Protein AF-A0A2V8SAH9-F1 (afdb_monomer)

pLDDT: mean 76.93, std 16.82, range [50.0, 98.12]

Mean predicted aligned error: 18.31 Å

Radius of gyration: 37.23 Å; Cα contacts (8 Å, |Δi|>4): 59; chains: 1; bounding box: 70×55×104 Å

Solvent-accessible surface area (backbone atoms only — not comparable to full-atom values): 9671 Å² total; per-residue (Å²): 140,73,73,67,61,58,56,54,62,70,49,49,66,63,61,77,69,61,76,86,72,77,46,84,76,54,60,76,71,63,81,56,91,91,61,80,48,78,67,54,61,69,68,49,77,78,74,79,80,71,88,63,78,76,79,79,73,77,81,87,73,77,78,79,57,87,22,48,69,53,37,56,52,43,53,53,45,50,52,54,36,51,51,48,50,50,54,45,49,53,52,50,52,52,41,52,47,46,73,38,92,79,61,75,56,102,82,59,98,64,58,70,88,55,52,55,73,69,45,44,66,56,49,53,46,43,52,52,52,41,55,50,40,54,50,52,47,49,53,48,52,52,50,29,57,75,67,73,29,67,70,84,86,126

Nearest PDB structures (foldseek):
  4mh6-assembly1_A  TM=4.386E-01  e=5.472E+00  Vibrio parahaemolyticus RIMD 2210633
  4rqf-assembly1_A  TM=4.019E-01  e=7.838E+00  Homo sapiens

Sequence (154 aa):
MRRGLALLVCLAPTLAYGQQTYTNADLVNIQVPGAYTNDDLRSLTPLAVQRQPANTLPPYVPPPGPGDFYQGRYDGLRAARQALAAELQYENERVEFSESAFAGDTRSFEPRLGYRARVRPFMLELGRRIALLDLQMQDIADAARRAGAPLDVR

Structure (mmCIF, N/CA/C/O backbone):
data_AF-A0A2V8SAH9-F1
#
_entry.id   AF-A0A2V8SAH9-F1
#
loop_
_atom_site.group_PDB
_atom_site.id
_atom_site.type_symbol
_atom_site.label_atom_id
_atom_site.label_alt_id
_atom_site.label_comp_id
_atom_site.label_asym_id
_atom_site.label_entity_id
_atom_site.label_seq_id
_atom_site.pdbx_PDB_ins_code
_atom_site.Cartn_x
_atom_site.Cartn_y
_atom_site.Cartn_z
_atom_site.occupancy
_atom_site.B_iso_or_equiv
_atom_site.auth_seq_id
_atom_site.auth_comp_id
_atom_site.auth_asym_id
_atom_site.auth_atom_id
_atom_site.pdbx_PDB_model_num
ATOM 1 N N . MET A 1 1 ? 20.658 -29.718 -65.745 1.00 50.00 1 MET A N 1
ATOM 2 C CA . MET A 1 1 ? 21.918 -29.008 -65.414 1.00 50.00 1 MET A CA 1
ATOM 3 C C . MET A 1 1 ? 21.830 -27.469 -65.521 1.00 50.00 1 MET A C 1
ATOM 5 O O . MET A 1 1 ? 22.845 -26.832 -65.736 1.00 50.00 1 MET A O 1
ATOM 9 N N . ARG A 1 2 ? 20.657 -26.825 -65.351 1.00 53.62 2 ARG A N 1
ATOM 10 C CA . ARG A 1 2 ? 20.513 -25.354 -65.522 1.00 53.62 2 ARG A CA 1
ATOM 11 C C . ARG A 1 2 ? 20.168 -24.571 -64.243 1.00 53.62 2 ARG A C 1
ATOM 13 O O . ARG A 1 2 ? 20.158 -23.351 -64.275 1.00 53.62 2 ARG A O 1
ATOM 20 N N . ARG A 1 3 ? 19.909 -25.247 -63.114 1.00 54.16 3 ARG A N 1
ATOM 21 C CA . ARG A 1 3 ? 19.476 -24.598 -61.856 1.00 54.16 3 ARG A CA 1
ATOM 22 C C . ARG A 1 3 ? 20.626 -24.175 -60.926 1.00 54.16 3 ARG A C 1
ATOM 24 O O . ARG A 1 3 ? 20.445 -23.251 -60.150 1.00 54.16 3 ARG A O 1
ATOM 31 N N . GLY A 1 4 ? 21.809 -24.789 -61.038 1.00 56.38 4 GLY A N 1
ATOM 32 C CA . GLY A 1 4 ? 22.980 -24.418 -60.223 1.00 56.38 4 GLY A CA 1
ATOM 33 C C . GLY A 1 4 ? 23.697 -23.147 -60.694 1.00 56.38 4 GLY A C 1
ATOM 34 O O . GLY A 1 4 ? 24.318 -22.455 -59.897 1.00 56.38 4 GLY A O 1
ATOM 35 N N . LEU A 1 5 ? 23.566 -22.804 -61.979 1.00 59.56 5 LEU A N 1
ATOM 36 C CA . LEU A 1 5 ? 24.281 -21.675 -62.581 1.00 59.56 5 LEU A CA 1
ATOM 37 C C . LEU A 1 5 ? 23.672 -20.323 -62.170 1.00 59.56 5 LEU A C 1
ATOM 39 O O . LEU A 1 5 ? 24.400 -19.362 -61.960 1.00 59.56 5 LEU A O 1
ATOM 43 N N . ALA A 1 6 ? 22.353 -20.274 -61.952 1.00 59.00 6 ALA A N 1
ATOM 44 C CA . ALA A 1 6 ? 21.669 -19.082 -61.446 1.00 59.00 6 ALA A CA 1
ATOM 45 C C . ALA A 1 6 ? 22.065 -18.745 -59.995 1.00 59.00 6 ALA A C 1
ATOM 47 O O . ALA A 1 6 ? 22.224 -17.578 -59.654 1.00 59.00 6 ALA A O 1
ATOM 48 N N . LEU A 1 7 ? 22.291 -19.764 -59.160 1.00 58.81 7 LEU A N 1
ATOM 49 C CA . LEU A 1 7 ? 22.706 -19.587 -57.764 1.00 58.81 7 LEU A CA 1
ATOM 50 C C . LEU A 1 7 ? 24.133 -19.020 -57.657 1.00 58.81 7 LEU A C 1
ATOM 52 O O . LEU A 1 7 ? 24.387 -18.156 -56.824 1.00 58.81 7 LEU A O 1
ATOM 56 N N . LEU A 1 8 ? 25.035 -19.435 -58.552 1.00 59.53 8 LEU A N 1
ATOM 57 C CA . LEU A 1 8 ? 26.400 -18.900 -58.640 1.00 59.53 8 LEU A CA 1
ATOM 58 C C . LEU A 1 8 ? 26.444 -17.434 -59.103 1.00 59.53 8 LEU A C 1
ATOM 60 O O . LEU A 1 8 ? 27.244 -16.659 -58.587 1.00 59.53 8 LEU A O 1
ATOM 64 N N . VAL A 1 9 ? 25.563 -17.032 -60.025 1.00 62.91 9 VAL A N 1
ATOM 65 C CA . VAL A 1 9 ? 25.492 -15.640 -60.511 1.00 62.91 9 VAL A CA 1
ATOM 66 C C . VAL A 1 9 ? 24.937 -14.693 -59.440 1.00 62.91 9 VAL A C 1
ATOM 68 O O . VAL A 1 9 ? 25.416 -13.568 -59.318 1.00 62.91 9 VAL A O 1
ATOM 71 N N . CYS A 1 10 ? 23.989 -15.144 -58.610 1.00 60.78 10 CYS A N 1
ATOM 72 C CA . CYS A 1 10 ? 23.445 -14.332 -57.514 1.00 60.78 10 CYS A CA 1
ATOM 73 C C . CYS A 1 10 ? 24.404 -14.165 -56.320 1.00 60.78 10 CYS A C 1
ATOM 75 O O . CYS A 1 10 ? 24.288 -13.179 -55.598 1.00 60.78 10 CYS A O 1
ATOM 77 N N . LEU A 1 11 ? 25.351 -15.088 -56.114 1.00 58.50 11 LEU A N 1
ATOM 78 C CA . LEU A 1 11 ? 26.343 -15.032 -55.025 1.00 58.50 11 LEU A CA 1
ATOM 79 C C . LEU A 1 11 ? 27.634 -14.278 -55.395 1.00 58.50 11 LEU A C 1
ATOM 81 O O . LEU A 1 11 ? 28.413 -13.911 -54.514 1.00 58.50 11 LEU A O 1
ATOM 85 N N . ALA A 1 12 ? 27.864 -14.018 -56.685 1.00 57.62 12 ALA A N 1
ATOM 86 C CA . ALA A 1 12 ? 29.038 -13.292 -57.162 1.00 57.62 12 ALA A CA 1
ATOM 87 C C . ALA A 1 12 ? 29.175 -11.854 -56.603 1.00 57.62 12 ALA A C 1
ATOM 89 O O . ALA A 1 12 ? 30.272 -11.508 -56.158 1.00 57.62 12 ALA A O 1
ATOM 90 N N . PRO A 1 13 ? 28.121 -11.009 -56.543 1.00 56.06 13 PRO A N 1
ATOM 91 C CA . PRO A 1 13 ? 28.285 -9.641 -56.049 1.00 56.06 13 PRO A CA 1
ATOM 92 C C . PRO A 1 13 ? 28.506 -9.573 -54.530 1.00 56.06 13 PRO A C 1
ATOM 94 O O . PRO A 1 13 ? 29.150 -8.643 -54.056 1.00 56.06 13 PRO A O 1
ATOM 97 N N . THR A 1 14 ? 28.050 -10.564 -53.754 1.00 56.03 14 THR A N 1
ATOM 98 C CA . THR A 1 14 ? 28.259 -10.586 -52.293 1.00 56.03 14 THR A CA 1
ATOM 99 C C . THR A 1 14 ? 29.686 -10.960 -51.894 1.00 56.03 14 THR A C 1
ATOM 101 O O . THR A 1 14 ? 30.152 -10.530 -50.844 1.00 56.03 14 THR A O 1
ATOM 104 N N . LEU A 1 15 ? 30.404 -11.710 -52.738 1.00 53.69 15 LEU A N 1
ATOM 105 C CA . LEU A 1 15 ? 31.819 -12.030 -52.515 1.00 53.69 15 LEU A CA 1
ATOM 106 C C . LEU A 1 15 ? 32.756 -10.891 -52.941 1.00 53.69 15 LEU A C 1
ATOM 108 O O . LEU A 1 15 ? 33.822 -10.745 -52.357 1.00 53.69 15 LEU A O 1
ATOM 112 N N . ALA A 1 16 ? 32.355 -10.053 -53.902 1.00 54.28 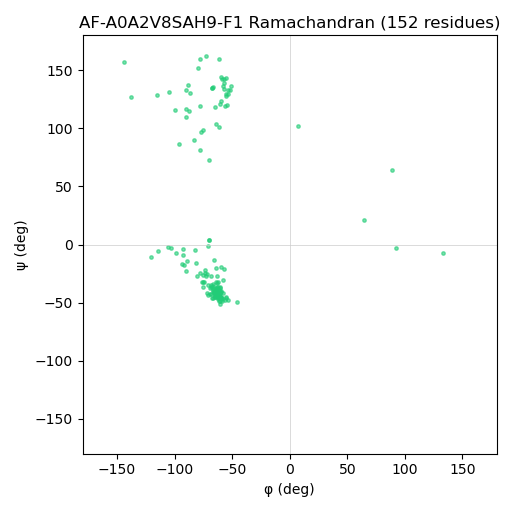16 ALA A N 1
ATOM 113 C CA . ALA A 1 16 ? 33.164 -8.920 -54.358 1.00 54.28 16 ALA A CA 1
ATOM 114 C C . ALA A 1 16 ? 33.212 -7.743 -53.358 1.00 54.28 16 ALA A C 1
ATOM 116 O O . ALA A 1 16 ? 34.144 -6.946 -53.407 1.00 54.28 16 ALA A O 1
ATOM 117 N N . TYR A 1 17 ? 32.234 -7.635 -52.449 1.00 53.16 17 TYR A N 1
ATOM 118 C CA . TYR A 1 17 ? 32.143 -6.551 -51.455 1.00 53.16 17 TYR A CA 1
ATOM 119 C C . TYR A 1 17 ? 32.499 -6.972 -50.018 1.00 53.16 17 TYR A C 1
ATOM 121 O O . TYR A 1 17 ? 32.495 -6.142 -49.108 1.00 53.16 17 TYR A O 1
ATOM 129 N N . GLY A 1 18 ? 32.814 -8.248 -49.789 1.00 50.00 18 GLY A N 1
ATOM 130 C CA . GLY A 1 18 ? 33.206 -8.751 -48.478 1.00 50.00 18 GLY A CA 1
ATOM 131 C C . GLY A 1 18 ? 34.714 -8.657 -48.282 1.00 50.00 18 GLY A C 1
ATOM 132 O O . GLY A 1 18 ? 35.440 -9.454 -48.856 1.00 50.00 18 GLY A O 1
ATOM 133 N N . GLN A 1 19 ? 35.151 -7.749 -47.407 1.00 52.31 19 GLN A N 1
ATOM 134 C CA . GLN A 1 19 ? 36.538 -7.542 -46.952 1.00 52.31 19 GLN A CA 1
ATOM 135 C C . GLN A 1 19 ? 37.392 -6.572 -47.783 1.00 52.31 19 GLN A C 1
ATOM 137 O O . GLN A 1 19 ? 38.464 -6.912 -48.271 1.00 52.31 19 GLN A O 1
ATOM 142 N N . GLN A 1 20 ? 37.004 -5.295 -47.804 1.00 51.75 20 GLN A N 1
ATOM 143 C CA . GLN A 1 20 ? 38.021 -4.239 -47.766 1.00 51.75 20 GLN A CA 1
ATOM 144 C C . GLN A 1 20 ? 38.507 -4.097 -46.320 1.00 51.75 20 GLN A C 1
ATOM 146 O O . GLN A 1 20 ? 38.035 -3.260 -45.556 1.00 51.75 20 GLN A O 1
ATOM 151 N N . THR A 1 21 ? 39.418 -4.975 -45.905 1.00 52.31 21 THR A N 1
ATOM 152 C CA . THR A 1 21 ? 40.235 -4.728 -44.716 1.00 52.31 21 THR A CA 1
ATOM 153 C C . THR A 1 21 ? 41.311 -3.732 -45.116 1.00 52.31 21 THR A C 1
ATOM 155 O O . THR A 1 21 ? 42.313 -4.120 -45.714 1.00 52.31 21 THR A O 1
ATOM 158 N N . TYR A 1 22 ? 41.082 -2.448 -44.842 1.00 52.00 22 TYR A N 1
ATOM 159 C CA . TYR A 1 22 ? 42.102 -1.423 -45.042 1.00 52.00 22 TYR A CA 1
ATOM 160 C C . TYR A 1 22 ? 43.308 -1.757 -44.172 1.00 52.00 22 TYR A C 1
ATOM 162 O O . TYR A 1 22 ? 43.196 -1.895 -42.952 1.00 52.00 22 TYR A O 1
ATOM 170 N N . THR A 1 23 ? 44.460 -1.926 -44.805 1.00 55.28 23 THR A N 1
ATOM 171 C CA . THR A 1 23 ? 45.715 -2.071 -44.076 1.00 55.28 23 THR A CA 1
ATOM 172 C C . THR A 1 23 ? 46.186 -0.691 -43.611 1.00 55.28 23 THR A C 1
ATOM 174 O O . THR A 1 23 ? 45.794 0.333 -44.173 1.00 55.28 23 THR A O 1
ATOM 177 N N . ASN A 1 24 ? 47.059 -0.620 -42.600 1.00 55.59 24 ASN A N 1
ATOM 178 C CA . ASN A 1 24 ? 47.627 0.663 -42.151 1.00 55.59 24 ASN A CA 1
ATOM 179 C C . ASN A 1 24 ? 48.347 1.430 -43.279 1.00 55.59 24 ASN A C 1
ATOM 181 O O . ASN A 1 24 ? 48.504 2.642 -43.178 1.00 55.59 24 ASN A O 1
ATOM 185 N N . ALA A 1 25 ? 48.761 0.740 -44.348 1.00 57.22 25 ALA A N 1
ATOM 186 C CA . ALA A 1 25 ? 49.337 1.349 -45.542 1.00 57.22 25 ALA A CA 1
ATOM 187 C C . ALA A 1 25 ? 48.281 2.015 -46.445 1.00 57.22 25 ALA A C 1
ATOM 189 O O . A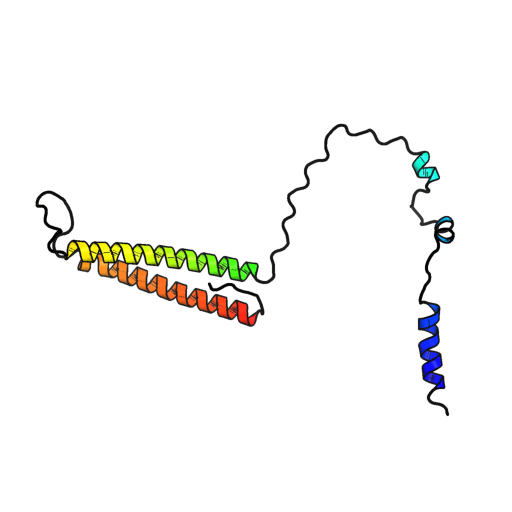LA A 1 25 ? 48.569 3.042 -47.055 1.00 57.22 25 ALA A O 1
ATOM 190 N N . ASP A 1 26 ? 47.054 1.487 -46.490 1.00 53.78 26 ASP A N 1
ATOM 191 C CA . ASP A 1 26 ? 45.959 2.057 -47.286 1.00 53.78 26 ASP A CA 1
ATOM 192 C C . ASP A 1 26 ? 45.396 3.333 -46.650 1.00 53.78 26 ASP A C 1
ATOM 194 O O . ASP A 1 26 ? 45.030 4.270 -47.357 1.00 53.78 26 ASP A O 1
ATOM 198 N N . LEU A 1 27 ? 45.401 3.416 -45.313 1.00 57.03 27 LEU A N 1
ATOM 199 C CA . LEU A 1 27 ? 44.951 4.593 -44.554 1.00 57.03 27 LEU A CA 1
ATOM 200 C C . LEU A 1 27 ? 45.801 5.850 -44.805 1.00 57.03 27 LEU A C 1
ATOM 202 O O . LEU A 1 27 ? 45.322 6.956 -44.576 1.00 57.03 27 LEU A O 1
ATOM 206 N N . VAL A 1 28 ? 47.036 5.703 -45.300 1.00 58.72 28 VAL A N 1
ATOM 207 C CA . VAL A 1 28 ? 47.923 6.836 -45.628 1.00 58.72 28 VAL A CA 1
ATOM 208 C C . VAL A 1 28 ? 47.402 7.633 -46.832 1.00 58.72 28 VAL A C 1
ATOM 210 O O . VAL A 1 28 ? 47.645 8.833 -46.925 1.00 58.72 28 VAL A O 1
ATOM 213 N N . ASN A 1 29 ? 46.648 6.990 -47.729 1.00 57.03 29 ASN A N 1
ATOM 214 C CA . ASN A 1 29 ? 46.173 7.594 -48.978 1.00 57.03 29 ASN A CA 1
ATOM 215 C C . ASN A 1 29 ? 44.695 8.014 -48.944 1.00 57.03 29 ASN A C 1
ATOM 217 O O . ASN A 1 29 ? 44.198 8.585 -49.917 1.00 57.03 29 ASN A O 1
ATOM 221 N N . ILE A 1 30 ? 43.975 7.752 -47.849 1.00 59.09 30 ILE A N 1
ATOM 222 C CA . ILE A 1 30 ? 42.576 8.169 -47.704 1.00 59.09 30 ILE A CA 1
ATOM 223 C C . ILE A 1 30 ? 42.552 9.625 -47.233 1.00 59.09 30 ILE A C 1
ATOM 225 O O . ILE A 1 30 ? 42.539 9.922 -46.040 1.00 59.09 30 ILE A O 1
ATOM 229 N N . GLN A 1 31 ? 42.537 10.553 -48.188 1.00 56.06 31 GLN A N 1
ATOM 230 C CA . GLN A 1 31 ? 42.253 11.959 -47.909 1.00 56.06 31 GLN A CA 1
ATOM 231 C C . GLN A 1 31 ? 40.750 12.124 -47.672 1.00 56.06 31 GLN A C 1
ATOM 233 O O . GLN A 1 31 ? 39.957 12.192 -48.611 1.00 56.06 31 GLN A O 1
ATOM 238 N N . VAL A 1 32 ? 40.347 12.161 -46.400 1.00 62.81 32 VAL A N 1
ATOM 239 C CA . VAL A 1 32 ? 38.979 12.521 -46.012 1.00 62.81 32 VAL A CA 1
ATOM 240 C C . VAL A 1 32 ? 38.847 14.048 -46.106 1.00 62.81 32 VAL A C 1
ATOM 242 O O . VAL A 1 32 ? 39.572 14.755 -45.400 1.00 62.81 32 VAL A O 1
ATOM 245 N N . PRO A 1 33 ? 37.953 14.593 -46.952 1.00 50.84 33 PRO A N 1
ATOM 246 C CA . PRO A 1 33 ? 37.792 16.037 -47.078 1.00 50.84 33 PRO A CA 1
ATOM 247 C C . PRO A 1 33 ? 37.389 16.650 -45.729 1.00 50.84 33 PRO A C 1
ATOM 249 O O . PRO A 1 33 ? 36.385 16.256 -45.141 1.00 50.84 33 PRO A O 1
ATOM 252 N N . GLY A 1 34 ? 38.177 17.613 -45.242 1.00 58.12 34 GLY A N 1
ATOM 253 C CA . GLY A 1 34 ? 37.949 18.298 -43.963 1.00 58.12 34 GLY A CA 1
ATOM 254 C C . GLY A 1 34 ? 38.651 17.681 -42.748 1.00 58.12 34 GLY A C 1
ATOM 255 O O . GLY A 1 34 ? 38.572 18.257 -41.665 1.00 58.12 34 GLY A O 1
ATOM 256 N N . ALA A 1 35 ? 39.353 16.554 -42.901 1.00 66.81 35 ALA A N 1
ATOM 257 C CA . ALA A 1 35 ? 40.208 16.011 -41.849 1.00 66.81 35 ALA A CA 1
ATOM 258 C C . ALA A 1 35 ? 41.613 16.630 -41.921 1.00 66.81 35 ALA A C 1
ATOM 260 O O . ALA A 1 35 ? 42.234 16.652 -42.982 1.00 66.81 35 ALA A O 1
ATOM 261 N N . TYR A 1 36 ? 42.121 17.114 -40.788 1.00 63.38 36 TYR A N 1
ATOM 262 C CA . TYR A 1 36 ? 43.507 17.567 -40.665 1.00 63.38 36 TYR A CA 1
ATOM 263 C C . TYR A 1 36 ? 44.461 16.374 -40.791 1.00 63.38 36 TYR A C 1
ATOM 265 O O . TYR A 1 36 ? 44.237 15.330 -40.171 1.00 63.38 36 TYR A O 1
ATOM 273 N N . THR A 1 37 ? 45.528 16.517 -41.575 1.00 69.06 37 THR A N 1
ATOM 274 C CA . THR A 1 37 ? 46.584 15.501 -41.649 1.00 69.06 37 THR A CA 1
ATOM 275 C C . THR A 1 37 ? 47.429 15.506 -40.370 1.00 69.06 37 THR A C 1
ATOM 277 O O . THR A 1 37 ? 47.428 16.470 -39.604 1.00 69.06 37 THR A O 1
ATOM 280 N N . ASN A 1 38 ? 48.188 14.434 -40.116 1.00 69.50 38 ASN A N 1
ATOM 281 C CA . ASN A 1 38 ? 49.093 14.385 -38.959 1.00 69.50 38 ASN A CA 1
ATOM 282 C C . ASN A 1 38 ? 50.126 15.525 -38.965 1.00 69.50 38 ASN A C 1
ATOM 284 O O . ASN A 1 38 ? 50.535 15.980 -37.897 1.00 69.50 38 ASN A O 1
ATOM 288 N N . ASP A 1 39 ? 50.530 15.996 -40.146 1.00 71.31 39 ASP A N 1
ATOM 289 C CA . ASP A 1 39 ? 51.442 17.130 -40.287 1.00 71.31 39 ASP A CA 1
ATOM 290 C C . ASP A 1 39 ? 50.730 18.462 -40.012 1.00 71.31 39 ASP A C 1
ATOM 292 O O . ASP A 1 39 ? 51.288 19.316 -39.319 1.00 71.31 39 ASP A O 1
ATOM 296 N N . ASP A 1 40 ? 49.462 18.601 -40.416 1.00 68.62 40 ASP A N 1
ATOM 297 C CA . ASP A 1 40 ? 48.636 19.757 -40.045 1.00 68.62 40 ASP A CA 1
ATOM 298 C C . ASP A 1 40 ? 48.469 19.842 -38.525 1.00 68.62 40 ASP A C 1
ATOM 300 O O . ASP A 1 40 ? 48.667 20.908 -37.944 1.00 68.62 40 ASP A O 1
ATOM 304 N N . LEU A 1 41 ? 48.204 18.715 -37.854 1.00 68.31 41 LEU A N 1
ATOM 305 C CA . LEU A 1 41 ? 48.063 18.650 -36.394 1.00 68.31 41 LEU A CA 1
ATOM 306 C C . LEU A 1 41 ? 49.350 19.037 -35.653 1.00 68.31 41 LEU A C 1
ATOM 308 O O . LEU A 1 41 ? 49.279 19.607 -34.566 1.00 68.31 41 LEU A O 1
ATOM 312 N N . ARG A 1 42 ? 50.522 18.755 -36.234 1.00 71.50 42 ARG A N 1
ATOM 313 C CA . ARG A 1 42 ? 51.826 19.162 -35.681 1.00 71.50 42 ARG A CA 1
ATOM 314 C C . ARG A 1 42 ? 52.091 20.656 -35.833 1.00 71.50 42 ARG A C 1
ATOM 316 O O . ARG A 1 42 ? 52.842 21.212 -35.036 1.00 71.50 42 ARG A O 1
ATOM 323 N N . SER A 1 43 ? 51.499 21.286 -36.847 1.00 73.56 43 SER A N 1
ATOM 324 C CA . SER A 1 43 ? 51.619 22.725 -37.101 1.00 73.56 43 SER A CA 1
ATOM 325 C C . SER A 1 43 ? 50.677 23.576 -36.242 1.00 73.56 43 SER A C 1
ATOM 327 O O . SER A 1 43 ? 50.883 24.784 -36.118 1.00 73.56 43 SER A O 1
ATOM 329 N N . LEU A 1 44 ? 49.659 22.961 -35.627 1.00 71.50 44 LEU A N 1
ATOM 330 C CA . LEU A 1 44 ? 48.734 23.667 -34.749 1.00 71.50 44 LEU A CA 1
ATOM 331 C C . LEU A 1 44 ? 49.456 24.134 -33.483 1.00 71.50 44 LEU A C 1
ATOM 333 O O . LEU A 1 44 ? 50.190 23.384 -32.837 1.00 71.50 44 LEU A O 1
ATOM 337 N N . THR A 1 45 ? 49.211 25.388 -33.107 1.00 74.00 45 THR A N 1
ATOM 338 C CA . THR A 1 45 ? 49.675 25.946 -31.838 1.00 74.00 45 THR A CA 1
ATOM 339 C C . THR A 1 45 ? 49.201 25.038 -30.700 1.00 74.00 45 THR A C 1
ATOM 341 O O . THR A 1 45 ? 48.009 24.714 -30.653 1.00 74.00 45 THR A O 1
ATOM 344 N N . PRO A 1 46 ? 50.089 24.611 -29.782 1.00 71.19 46 PRO A N 1
ATOM 345 C CA . PRO A 1 46 ? 49.698 23.727 -28.695 1.00 71.19 46 PRO A CA 1
ATOM 346 C C . PRO A 1 46 ? 48.552 24.364 -27.912 1.00 71.19 46 PRO A C 1
ATOM 348 O O . PRO A 1 46 ? 48.634 25.527 -27.506 1.00 71.19 46 PRO A O 1
ATOM 351 N N . LEU A 1 47 ? 47.470 23.602 -27.734 1.00 68.62 47 LEU A N 1
ATOM 352 C CA . LEU A 1 47 ? 46.314 24.040 -26.961 1.00 68.62 47 LEU A CA 1
ATOM 353 C C . LEU A 1 47 ? 46.795 24.494 -25.582 1.00 68.62 47 LEU A C 1
ATOM 355 O O . LEU A 1 47 ? 47.589 23.808 -24.931 1.00 68.62 47 LEU A O 1
ATOM 359 N N . ALA A 1 48 ? 46.327 25.663 -25.143 1.00 67.94 48 ALA A N 1
ATOM 360 C CA . ALA A 1 48 ? 46.651 26.170 -23.821 1.00 67.94 48 ALA A CA 1
ATOM 361 C C . ALA A 1 48 ? 46.267 25.107 -22.786 1.00 67.94 48 ALA A C 1
ATOM 363 O O . ALA A 1 48 ? 45.107 24.700 -22.710 1.00 67.94 48 ALA A O 1
ATOM 364 N N . VAL A 1 49 ? 47.248 24.642 -22.009 1.00 65.94 49 VAL A N 1
ATOM 365 C CA . VAL A 1 49 ? 47.016 23.672 -20.938 1.00 65.94 49 VAL A CA 1
ATOM 366 C C . VAL A 1 49 ? 46.065 24.321 -19.937 1.00 65.94 49 VAL A C 1
ATOM 368 O O . VAL A 1 49 ? 46.471 25.170 -19.139 1.00 65.94 49 VAL A O 1
ATOM 371 N N . GLN A 1 50 ? 44.783 23.956 -19.996 1.00 64.00 50 GLN A N 1
ATOM 372 C CA . GLN A 1 50 ? 43.815 24.347 -18.983 1.00 64.00 50 GLN A CA 1
ATOM 373 C C . GLN A 1 50 ? 44.250 23.687 -17.673 1.00 64.00 50 GLN A C 1
ATOM 375 O O . GLN A 1 50 ? 44.104 22.488 -17.475 1.00 64.00 50 GLN A O 1
ATOM 380 N N . ARG A 1 51 ? 44.835 24.486 -16.774 1.00 67.06 51 ARG A N 1
ATOM 381 C CA . ARG A 1 51 ? 45.241 24.064 -15.420 1.00 67.06 51 ARG A CA 1
ATOM 382 C C . ARG A 1 51 ? 44.050 23.814 -14.491 1.00 67.06 51 ARG A C 1
ATOM 384 O O . ARG A 1 51 ? 44.244 23.502 -13.320 1.00 67.06 51 ARG A O 1
ATOM 391 N N . GLN A 1 52 ? 42.834 24.020 -14.985 1.00 70.69 52 GLN A N 1
ATOM 392 C CA . GLN A 1 52 ? 41.615 23.757 -14.246 1.00 70.69 52 GLN A CA 1
ATOM 393 C C . GLN A 1 52 ? 41.192 22.313 -14.519 1.00 70.69 52 GLN A C 1
ATOM 395 O O . GLN A 1 52 ? 41.208 21.894 -15.679 1.00 70.69 52 GLN A O 1
ATOM 400 N N . PRO A 1 53 ? 40.852 21.539 -13.477 1.00 69.06 53 PRO A N 1
ATOM 401 C CA . PRO A 1 53 ? 40.326 20.198 -13.673 1.00 69.06 53 PRO A CA 1
ATOM 402 C C . PRO A 1 53 ? 39.079 20.277 -14.556 1.00 69.06 53 PRO A C 1
ATOM 404 O O . PRO A 1 53 ? 38.296 21.222 -14.442 1.00 69.06 53 PRO A O 1
ATOM 407 N N . ALA A 1 54 ? 38.907 19.292 -15.439 1.00 73.56 54 ALA A N 1
ATOM 408 C CA . ALA A 1 54 ? 37.697 19.181 -16.240 1.00 73.56 54 ALA A CA 1
ATOM 409 C C . ALA A 1 54 ? 36.470 19.259 -15.319 1.00 73.56 54 ALA A C 1
ATOM 411 O O . ALA A 1 54 ? 36.462 18.645 -14.247 1.00 73.56 54 ALA A O 1
ATOM 412 N N . ASN A 1 55 ? 35.451 20.020 -15.729 1.00 77.81 55 ASN A N 1
ATOM 413 C CA . ASN A 1 55 ? 34.197 20.075 -14.987 1.00 77.81 55 ASN A CA 1
ATOM 414 C C . ASN A 1 55 ? 33.695 18.653 -14.755 1.00 77.81 55 ASN A C 1
ATOM 416 O O . ASN A 1 55 ? 33.684 17.826 -15.670 1.00 77.81 55 ASN A O 1
ATOM 420 N N . THR A 1 56 ? 33.302 18.379 -13.514 1.00 78.75 56 THR A N 1
ATOM 421 C CA . THR A 1 56 ? 32.767 17.083 -13.123 1.00 78.75 56 THR A CA 1
ATOM 422 C C . THR A 1 56 ? 31.571 16.786 -14.018 1.00 78.75 56 THR A C 1
ATOM 424 O O . THR A 1 56 ? 30.613 17.561 -14.060 1.00 78.75 56 THR A O 1
ATOM 427 N N . LEU A 1 57 ? 31.654 15.693 -14.777 1.00 77.81 57 LEU A N 1
ATOM 428 C CA . LEU A 1 57 ? 30.520 15.215 -15.556 1.00 77.81 57 LEU A CA 1
ATOM 429 C C . LEU A 1 57 ? 29.350 14.979 -14.589 1.00 77.81 57 LEU A C 1
ATOM 431 O O . LEU A 1 57 ? 29.579 14.461 -13.488 1.00 77.81 57 LEU A O 1
ATOM 435 N N . PRO A 1 58 ? 28.113 15.352 -14.962 1.00 81.75 58 PRO A N 1
ATOM 436 C CA . PRO A 1 58 ? 26.959 14.993 -14.159 1.00 81.75 58 PRO A CA 1
ATOM 437 C C . PRO A 1 58 ? 26.933 13.468 -13.977 1.00 81.75 58 PRO A C 1
ATOM 439 O O . PRO A 1 58 ? 27.318 12.738 -14.898 1.00 81.75 58 PRO A O 1
ATOM 442 N N . PRO A 1 59 ? 26.515 12.971 -12.801 1.00 86.25 59 PRO A N 1
ATOM 443 C CA . PRO A 1 59 ? 26.443 11.540 -12.556 1.00 86.25 59 PRO A CA 1
ATOM 444 C C . PRO A 1 59 ? 25.576 10.874 -13.627 1.00 86.25 59 PRO A C 1
ATOM 446 O O . PRO A 1 59 ? 24.467 11.327 -13.916 1.00 86.25 59 PRO A O 1
ATOM 449 N N . TYR A 1 60 ? 26.100 9.807 -14.233 1.00 80.69 60 TYR A N 1
ATOM 450 C CA . TYR A 1 60 ? 25.351 9.007 -15.193 1.00 80.69 60 TYR A CA 1
ATOM 451 C C . TYR A 1 60 ? 24.172 8.344 -14.478 1.00 80.69 60 TYR A C 1
ATOM 453 O O . TYR A 1 60 ? 24.365 7.551 -13.555 1.00 80.69 60 TYR A O 1
ATOM 461 N N . VAL A 1 61 ? 22.957 8.670 -14.914 1.00 79.44 61 VAL A N 1
ATOM 462 C CA . VAL A 1 61 ? 21.735 7.995 -14.476 1.00 79.44 61 VAL A CA 1
ATOM 463 C C . VAL A 1 61 ? 21.372 6.989 -15.568 1.00 79.44 61 VAL A C 1
ATOM 465 O O . VAL A 1 61 ? 21.110 7.414 -16.697 1.00 79.44 61 VAL A O 1
ATOM 468 N N . PRO A 1 62 ? 21.391 5.672 -15.291 1.00 69.00 62 PRO A N 1
ATOM 469 C CA . PRO A 1 62 ? 20.951 4.694 -16.271 1.00 69.00 62 PRO A CA 1
ATOM 470 C C . PRO A 1 62 ? 19.482 4.956 -16.636 1.00 69.00 62 PRO A C 1
ATOM 472 O O . PRO A 1 62 ? 18.701 5.361 -15.770 1.00 69.00 62 PRO A O 1
ATOM 475 N N . PRO A 1 63 ? 19.087 4.745 -17.903 1.00 72.44 63 PRO A N 1
ATOM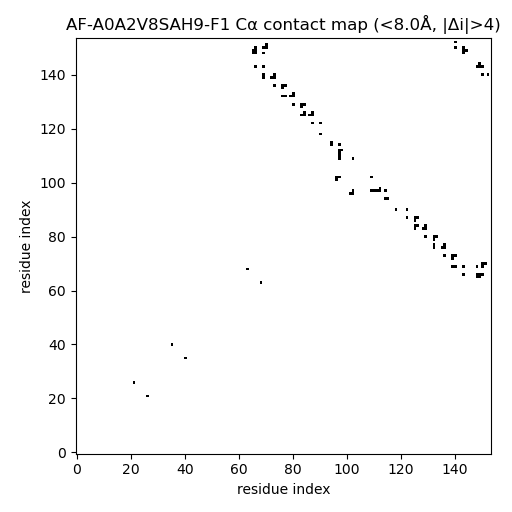 476 C CA . PRO A 1 63 ? 17.684 4.828 -18.273 1.00 72.44 63 PRO A CA 1
ATOM 477 C C . PRO A 1 63 ? 16.886 3.805 -17.452 1.00 72.44 63 PRO A C 1
ATOM 479 O O . PRO A 1 63 ? 17.397 2.708 -17.205 1.00 72.44 63 PRO A O 1
ATOM 482 N N . PRO A 1 64 ? 15.657 4.147 -17.028 1.00 70.88 64 PRO A N 1
ATOM 483 C CA . PRO A 1 64 ? 14.838 3.235 -16.248 1.00 70.88 64 PRO A CA 1
ATOM 484 C C . PRO A 1 64 ? 14.639 1.923 -17.010 1.00 70.88 64 PRO A C 1
ATOM 486 O O . PRO A 1 64 ? 14.347 1.918 -18.211 1.00 70.88 64 PRO A O 1
ATOM 489 N N . GLY A 1 65 ? 14.814 0.811 -16.303 1.00 71.75 65 GLY A N 1
ATOM 490 C CA . GLY A 1 65 ? 14.507 -0.516 -16.800 1.00 71.75 65 GLY A CA 1
ATOM 491 C C . GLY A 1 65 ? 13.015 -0.653 -17.127 1.00 71.75 65 GLY A C 1
ATOM 492 O O . GLY A 1 65 ? 12.177 0.087 -16.604 1.00 71.75 65 GLY A O 1
ATOM 493 N N . PRO A 1 66 ? 12.635 -1.628 -17.968 1.00 71.00 66 PRO A N 1
ATOM 494 C CA . PRO A 1 66 ? 11.245 -1.816 -18.393 1.00 71.00 66 PRO A CA 1
ATOM 495 C C . PRO A 1 66 ? 10.265 -2.080 -17.230 1.00 71.00 66 PRO A C 1
ATOM 497 O O . PRO A 1 66 ? 9.061 -1.888 -17.396 1.00 71.00 66 PRO A O 1
ATOM 500 N N . GLY A 1 67 ? 10.762 -2.505 -16.061 1.00 83.19 67 GLY A N 1
ATOM 501 C CA . GLY A 1 67 ? 9.972 -2.750 -14.848 1.00 83.19 67 GLY A CA 1
ATOM 502 C C . GLY A 1 67 ? 9.881 -1.575 -13.870 1.00 83.19 67 GLY A C 1
ATOM 503 O O . GLY A 1 67 ? 8.971 -1.557 -13.044 1.00 83.19 67 GLY A O 1
ATOM 504 N N . ASP A 1 68 ? 10.755 -0.569 -13.972 1.00 86.06 68 ASP A N 1
ATOM 505 C CA . ASP A 1 68 ? 10.955 0.431 -12.909 1.00 86.06 68 ASP A CA 1
ATOM 506 C C . ASP A 1 68 ? 9.700 1.275 -12.646 1.00 86.06 68 ASP A C 1
ATOM 508 O O . ASP A 1 68 ? 9.405 1.642 -11.509 1.00 86.06 68 ASP A O 1
ATOM 512 N N . PHE A 1 69 ? 8.908 1.531 -13.691 1.00 88.25 69 PHE A N 1
ATOM 513 C CA . PHE A 1 69 ? 7.620 2.212 -13.564 1.00 88.25 69 PHE A CA 1
ATOM 514 C C . PHE A 1 69 ? 6.614 1.414 -12.721 1.00 88.25 69 PHE A C 1
ATOM 516 O O . PHE A 1 69 ? 5.931 1.979 -11.862 1.00 88.25 69 PHE A O 1
ATOM 523 N N . TYR A 1 70 ? 6.506 0.107 -12.970 1.00 92.81 70 TYR A N 1
ATOM 524 C CA . TYR A 1 70 ? 5.577 -0.762 -12.251 1.00 92.81 70 TYR A CA 1
ATOM 525 C C . TYR A 1 70 ? 6.050 -0.988 -10.819 1.00 92.81 70 TYR A C 1
ATOM 527 O O . TYR A 1 70 ? 5.238 -0.895 -9.900 1.00 92.81 70 TYR A O 1
ATOM 535 N N . GLN A 1 71 ? 7.357 -1.192 -10.637 1.00 94.00 71 GLN A N 1
ATOM 536 C CA . GLN A 1 71 ? 7.968 -1.373 -9.327 1.00 94.00 71 GLN A CA 1
ATOM 537 C C . GLN A 1 71 ? 7.754 -0.143 -8.444 1.00 94.00 71 GLN A C 1
ATOM 539 O O . GLN A 1 71 ? 7.188 -0.262 -7.363 1.00 94.00 71 GLN A O 1
ATOM 544 N N . GLY A 1 72 ? 8.083 1.057 -8.935 1.00 92.25 72 GLY A N 1
ATOM 545 C CA . GLY A 1 72 ? 7.933 2.286 -8.153 1.00 92.25 72 GLY A CA 1
ATOM 546 C C . GLY A 1 72 ? 6.488 2.563 -7.727 1.00 92.25 72 GLY A C 1
ATOM 547 O O . GLY A 1 72 ? 6.242 3.003 -6.603 1.00 92.25 72 GLY A O 1
ATOM 548 N N . ARG A 1 73 ? 5.504 2.265 -8.589 1.00 93.38 73 ARG A N 1
ATOM 549 C CA . ARG A 1 73 ? 4.091 2.376 -8.196 1.00 93.38 73 ARG A CA 1
ATOM 550 C C . ARG A 1 73 ? 3.679 1.298 -7.196 1.00 93.38 73 ARG A C 1
ATOM 552 O O . ARG A 1 73 ? 2.971 1.621 -6.244 1.00 93.38 73 ARG A O 1
ATOM 559 N N . TYR A 1 74 ? 4.085 0.049 -7.412 1.00 96.19 74 TYR A N 1
ATOM 560 C CA . TYR A 1 74 ? 3.766 -1.059 -6.514 1.00 96.19 74 TYR A CA 1
ATOM 561 C C . TYR A 1 74 ? 4.333 -0.815 -5.109 1.00 96.19 74 TYR A C 1
ATOM 563 O O . TYR A 1 74 ? 3.599 -0.918 -4.128 1.00 96.19 74 TYR A O 1
ATOM 571 N N . ASP A 1 75 ? 5.593 -0.388 -5.016 1.00 95.69 75 ASP A N 1
ATOM 572 C CA . ASP A 1 75 ? 6.263 -0.075 -3.753 1.00 95.69 75 ASP A CA 1
ATOM 573 C C . ASP A 1 75 ? 5.586 1.087 -3.021 1.00 95.69 75 ASP A C 1
ATOM 575 O O . ASP A 1 75 ? 5.363 1.015 -1.812 1.00 95.69 75 ASP A O 1
ATOM 579 N N . GLY A 1 76 ? 5.181 2.134 -3.750 1.00 95.62 76 GLY A N 1
ATOM 580 C CA . GLY A 1 76 ? 4.431 3.254 -3.180 1.00 95.62 76 GLY A CA 1
ATOM 581 C C . GLY A 1 76 ? 3.087 2.824 -2.581 1.00 95.62 76 GLY A C 1
ATOM 582 O O . GLY A 1 76 ? 2.759 3.206 -1.454 1.00 95.62 76 GLY A O 1
ATOM 583 N N . LEU A 1 77 ? 2.324 1.989 -3.296 1.00 96.62 77 LEU A N 1
ATOM 584 C CA . LEU A 1 77 ? 1.063 1.440 -2.784 1.00 96.62 77 LEU A CA 1
ATOM 585 C C . LEU A 1 77 ? 1.290 0.529 -1.579 1.00 96.62 77 LEU A C 1
ATOM 587 O O . LEU A 1 77 ? 0.563 0.621 -0.591 1.00 96.62 77 LEU A O 1
ATOM 591 N N . ARG A 1 78 ? 2.320 -0.317 -1.632 1.00 96.94 78 ARG A N 1
ATOM 592 C CA . ARG A 1 78 ? 2.680 -1.216 -0.538 1.00 96.94 78 ARG A CA 1
ATOM 593 C C . ARG A 1 78 ? 3.055 -0.449 0.726 1.00 96.94 78 ARG A C 1
ATOM 595 O O . ARG A 1 78 ? 2.583 -0.808 1.803 1.00 96.94 78 ARG A O 1
ATOM 602 N N . ALA A 1 79 ? 3.853 0.610 0.602 1.00 96.88 79 ALA A N 1
ATOM 603 C CA . ALA A 1 79 ? 4.226 1.465 1.723 1.00 96.88 79 ALA A CA 1
ATOM 604 C C . ALA A 1 79 ? 2.993 2.143 2.345 1.00 96.88 79 ALA A C 1
ATOM 606 O O . ALA A 1 79 ? 2.811 2.098 3.562 1.00 96.88 79 ALA A O 1
ATOM 607 N N . ALA A 1 80 ? 2.092 2.690 1.520 1.00 96.75 80 ALA A N 1
ATOM 608 C CA . ALA A 1 80 ? 0.832 3.263 1.998 1.00 96.75 80 ALA A CA 1
ATOM 609 C C . ALA A 1 80 ? -0.043 2.214 2.709 1.00 96.75 80 ALA A C 1
ATOM 611 O O . ALA A 1 80 ? -0.605 2.475 3.773 1.00 96.75 80 ALA A O 1
ATOM 612 N N . ARG A 1 81 ? -0.116 0.999 2.158 1.00 97.50 81 ARG A N 1
ATOM 613 C CA . ARG A 1 81 ? -0.874 -0.120 2.727 1.00 97.50 81 ARG A CA 1
ATOM 614 C C . ARG A 1 81 ? -0.308 -0.565 4.074 1.00 97.50 81 ARG A C 1
ATOM 616 O O . ARG A 1 81 ? -1.077 -0.847 4.989 1.00 97.50 81 ARG A O 1
ATOM 623 N N . GLN A 1 82 ? 1.016 -0.605 4.217 1.00 97.19 82 GLN A N 1
ATOM 624 C CA . GLN A 1 82 ? 1.687 -0.892 5.488 1.00 97.19 82 GLN A CA 1
ATOM 625 C C . GLN A 1 82 ? 1.432 0.198 6.534 1.00 97.19 82 GLN A C 1
ATOM 627 O O . GLN A 1 82 ? 1.120 -0.136 7.674 1.00 97.19 82 GLN A O 1
ATOM 632 N N . ALA A 1 83 ? 1.493 1.477 6.151 1.00 97.25 83 ALA A N 1
ATOM 633 C CA . ALA A 1 83 ? 1.212 2.590 7.058 1.00 97.25 83 ALA A CA 1
ATOM 634 C C . ALA A 1 83 ? -0.221 2.526 7.614 1.00 97.25 83 ALA A C 1
ATOM 636 O O . ALA A 1 83 ? -0.416 2.548 8.828 1.00 97.25 83 ALA A O 1
ATOM 637 N N . LEU A 1 84 ? -1.222 2.337 6.746 1.00 97.69 84 LEU A N 1
ATOM 638 C CA . LEU A 1 84 ? -2.619 2.215 7.181 1.00 97.69 84 LEU A CA 1
ATOM 639 C C . LEU A 1 84 ? -2.873 0.948 8.009 1.00 97.69 84 LEU A C 1
ATOM 641 O O . LEU A 1 84 ? -3.687 0.967 8.930 1.00 97.69 84 LEU A O 1
ATOM 645 N N . ALA A 1 85 ? -2.187 -0.158 7.703 1.00 97.12 85 ALA A N 1
ATOM 646 C CA . ALA A 1 85 ? -2.276 -1.376 8.504 1.00 97.12 85 ALA A CA 1
ATOM 647 C C . ALA A 1 85 ? -1.709 -1.174 9.918 1.00 97.12 85 ALA A C 1
ATOM 649 O O . ALA A 1 85 ? -2.301 -1.665 10.878 1.00 97.12 85 ALA A O 1
ATOM 650 N N . ALA A 1 86 ? -0.614 -0.419 10.053 1.00 97.75 86 ALA A N 1
ATOM 651 C CA . ALA A 1 86 ? -0.050 -0.060 11.350 1.00 97.75 86 ALA A CA 1
ATOM 652 C C . ALA A 1 86 ? -0.999 0.847 12.154 1.00 97.75 86 ALA A C 1
ATOM 654 O O . ALA A 1 86 ? -1.203 0.608 13.341 1.00 97.75 86 ALA A O 1
ATOM 655 N N . GLU A 1 87 ? -1.643 1.829 11.513 1.00 96.06 87 GLU A N 1
ATOM 656 C CA . GLU A 1 87 ? -2.672 2.661 12.160 1.00 96.06 87 GLU A CA 1
ATOM 657 C C . GLU A 1 87 ? -3.870 1.827 12.633 1.00 96.06 87 GLU A C 1
ATOM 659 O O . GLU A 1 87 ? -4.348 1.985 13.757 1.00 96.06 87 GLU A O 1
ATOM 664 N N . LEU A 1 88 ? -4.340 0.891 11.803 1.00 96.56 88 LEU A N 1
ATOM 665 C CA . LEU A 1 88 ? -5.432 -0.004 12.176 1.00 96.56 88 LEU A CA 1
ATOM 666 C C . LEU A 1 88 ? -5.041 -0.902 13.355 1.00 96.56 88 LEU A C 1
ATOM 668 O O . LEU A 1 88 ? -5.855 -1.131 14.249 1.00 96.56 88 LEU A O 1
ATOM 672 N N . GLN A 1 89 ? -3.814 -1.422 13.365 1.00 96.75 89 GLN A N 1
ATOM 673 C CA . GLN A 1 89 ? -3.299 -2.221 14.473 1.00 96.75 89 GLN A CA 1
ATOM 674 C C . GLN A 1 89 ? -3.232 -1.397 15.765 1.00 96.75 89 GLN A C 1
ATOM 676 O O . GLN A 1 89 ? -3.741 -1.848 16.788 1.00 96.75 89 GLN A O 1
ATOM 681 N N . TYR A 1 90 ? -2.701 -0.176 15.699 1.00 93.50 90 TYR A N 1
ATOM 682 C CA . TYR A 1 90 ? -2.643 0.740 16.837 1.00 93.50 90 TYR A CA 1
ATOM 683 C C . TYR A 1 90 ? -4.030 0.979 17.454 1.00 93.50 90 TYR A C 1
ATOM 685 O O . TYR A 1 90 ? -4.201 0.885 18.669 1.00 93.50 90 TYR A O 1
ATOM 693 N N . GLU A 1 91 ? -5.055 1.224 16.633 1.00 92.19 91 GLU A N 1
ATOM 694 C CA . GLU A 1 91 ? -6.414 1.413 17.152 1.00 92.19 91 GLU A CA 1
ATOM 695 C C . GLU A 1 91 ? -7.021 0.131 17.733 1.00 92.19 91 GLU A C 1
ATOM 697 O O . GLU A 1 91 ? -7.738 0.198 18.733 1.00 92.19 91 GLU A O 1
ATOM 702 N N . ASN A 1 92 ? -6.718 -1.042 17.164 1.00 92.50 92 ASN A N 1
ATOM 703 C CA . ASN A 1 92 ? -7.126 -2.321 17.754 1.00 92.50 92 ASN A CA 1
ATOM 704 C C . ASN A 1 92 ? -6.517 -2.514 19.151 1.00 92.50 92 ASN A C 1
ATOM 706 O O . ASN A 1 92 ? -7.244 -2.858 20.080 1.00 92.50 92 ASN A O 1
ATOM 710 N N . GLU A 1 93 ? -5.222 -2.236 19.314 1.00 91.25 93 GLU A N 1
ATOM 711 C CA . GLU A 1 93 ? -4.519 -2.346 20.599 1.00 91.25 93 GLU A CA 1
ATOM 712 C C . GLU A 1 93 ? -5.093 -1.372 21.640 1.00 91.25 93 GLU A C 1
ATOM 714 O O . GLU A 1 93 ? -5.288 -1.734 22.801 1.00 91.25 93 GLU A O 1
ATOM 719 N N . ARG A 1 94 ? -5.461 -0.149 21.232 1.00 87.00 94 ARG A N 1
ATOM 720 C CA . ARG A 1 94 ? -6.138 0.812 22.120 1.00 87.00 94 ARG A CA 1
ATOM 721 C C . ARG A 1 94 ? -7.535 0.365 22.527 1.00 87.00 94 ARG A C 1
ATOM 723 O O . ARG A 1 94 ? -7.927 0.571 23.676 1.00 87.00 94 ARG A O 1
ATOM 730 N N . VAL A 1 95 ? -8.293 -0.228 21.604 1.00 88.12 95 VAL A N 1
ATOM 731 C CA . VAL A 1 95 ? -9.600 -0.816 21.920 1.00 88.12 95 VAL A CA 1
ATOM 732 C C . VAL A 1 95 ? -9.431 -1.944 22.933 1.00 88.12 95 VAL A C 1
ATOM 734 O O . VAL A 1 95 ? -10.108 -1.922 23.960 1.00 88.12 95 VAL A O 1
ATOM 737 N N . GLU A 1 96 ? -8.499 -2.866 22.697 1.00 87.25 96 GLU A N 1
ATOM 738 C CA . GLU A 1 96 ? -8.211 -3.979 23.605 1.00 87.25 96 GLU A CA 1
ATOM 739 C C . GLU A 1 96 ? -7.792 -3.485 24.994 1.00 87.25 96 GLU A C 1
ATOM 741 O O . GLU A 1 96 ? -8.345 -3.925 26.003 1.00 87.25 96 GLU A O 1
ATOM 746 N N . PHE A 1 97 ? -6.895 -2.496 25.057 1.00 84.25 97 PHE A N 1
ATOM 747 C CA . PHE A 1 97 ? -6.494 -1.880 26.317 1.00 84.25 97 PHE A CA 1
ATOM 748 C C . PHE A 1 97 ? -7.685 -1.242 27.040 1.00 84.25 97 PHE A C 1
ATOM 750 O O . PHE A 1 97 ? -7.877 -1.498 28.229 1.00 84.25 97 PHE A O 1
ATOM 757 N N . SER A 1 98 ? -8.527 -0.479 26.331 1.00 78.06 98 SER A N 1
ATOM 758 C CA . SER A 1 98 ? -9.705 0.185 26.912 1.00 78.06 98 SER A CA 1
ATOM 759 C C . SER A 1 98 ? -10.758 -0.776 27.473 1.00 78.06 98 SER A C 1
ATOM 761 O O . SER A 1 98 ? -11.501 -0.412 28.384 1.00 78.06 98 SER A O 1
ATOM 763 N N . GLU A 1 99 ? -10.832 -1.997 26.936 1.00 77.12 99 GLU A N 1
ATOM 764 C CA . GLU A 1 99 ? -11.758 -3.046 27.378 1.00 77.12 99 GLU A CA 1
ATOM 765 C C . GLU A 1 99 ? -11.131 -3.969 28.445 1.00 77.12 99 GLU A C 1
ATOM 767 O O . GLU A 1 99 ? -11.813 -4.839 28.990 1.00 77.12 99 GLU A O 1
ATOM 772 N N . SER A 1 100 ? -9.850 -3.775 28.781 1.00 73.88 100 SER A N 1
ATOM 773 C CA . SER A 1 100 ? -9.124 -4.600 29.749 1.00 73.88 100 SER A CA 1
ATOM 774 C C . SER A 1 100 ? -9.427 -4.231 31.208 1.00 73.88 100 SER A C 1
ATOM 776 O O . SER A 1 100 ? -9.671 -3.076 31.560 1.00 73.88 100 SER A O 1
ATOM 778 N N . ALA A 1 101 ? -9.317 -5.218 32.103 1.00 66.19 101 ALA A N 1
ATOM 779 C CA . ALA A 1 101 ? -9.459 -5.019 33.549 1.00 66.19 101 ALA A CA 1
ATOM 780 C C . ALA A 1 101 ? -8.344 -4.145 34.170 1.00 66.19 101 ALA A C 1
ATOM 782 O O . ALA A 1 101 ? -8.480 -3.699 35.308 1.00 66.19 101 ALA A O 1
ATOM 783 N N . PHE A 1 102 ? -7.252 -3.901 33.433 1.00 64.19 102 PHE A N 1
ATOM 784 C CA . PHE A 1 102 ? -6.076 -3.147 33.882 1.00 64.19 102 PHE A CA 1
ATOM 785 C C . PHE A 1 102 ? -6.136 -1.650 33.546 1.00 64.19 102 PHE A C 1
ATOM 787 O O . PHE A 1 102 ? -5.327 -0.886 34.066 1.00 64.19 102 PHE A O 1
ATOM 794 N N . ALA A 1 103 ? -7.104 -1.201 32.742 1.00 59.47 103 ALA A N 1
ATOM 795 C CA . ALA A 1 103 ? -7.269 0.211 32.373 1.00 59.47 103 ALA A CA 1
ATOM 796 C C . ALA A 1 103 ? -7.756 1.122 33.526 1.00 59.47 103 ALA A C 1
ATOM 798 O O . ALA A 1 103 ? -8.028 2.304 33.321 1.00 59.47 103 ALA A O 1
ATOM 799 N N . GLY A 1 104 ? -7.902 0.588 34.743 1.00 51.75 104 GLY A N 1
ATOM 800 C CA . GLY A 1 104 ? -8.415 1.303 35.907 1.00 51.75 104 GLY A CA 1
ATOM 801 C C . GLY A 1 104 ? -7.327 1.871 36.816 1.00 51.75 104 GLY A C 1
ATOM 802 O O . GLY A 1 104 ? -7.025 1.266 37.840 1.00 51.75 104 GLY A O 1
ATOM 803 N N . ASP A 1 105 ? -6.837 3.079 36.521 1.00 52.34 105 ASP A N 1
ATOM 804 C CA . ASP A 1 105 ? -6.402 4.014 37.567 1.00 52.34 105 ASP A CA 1
ATOM 805 C C . ASP A 1 105 ? -7.319 5.245 37.543 1.00 52.34 105 ASP A C 1
ATOM 807 O O . ASP A 1 105 ? -7.577 5.860 36.510 1.00 52.34 105 ASP A O 1
ATOM 811 N N . THR A 1 106 ? -7.864 5.599 38.703 1.00 52.19 106 THR A N 1
ATOM 812 C CA . THR A 1 106 ? -8.939 6.596 38.882 1.00 52.19 106 THR A CA 1
ATOM 813 C C . THR A 1 106 ? -8.510 8.046 38.616 1.00 52.19 106 THR A C 1
ATOM 815 O O . THR A 1 106 ? -9.307 8.968 38.806 1.00 52.19 106 THR A O 1
ATOM 818 N N . ARG A 1 107 ? -7.265 8.264 38.176 1.00 53.09 107 ARG A N 1
ATOM 819 C CA . ARG A 1 107 ? -6.640 9.586 38.023 1.00 53.09 107 ARG A CA 1
ATOM 820 C C . ARG A 1 107 ? -6.192 9.924 36.600 1.00 53.09 107 ARG A C 1
ATOM 822 O O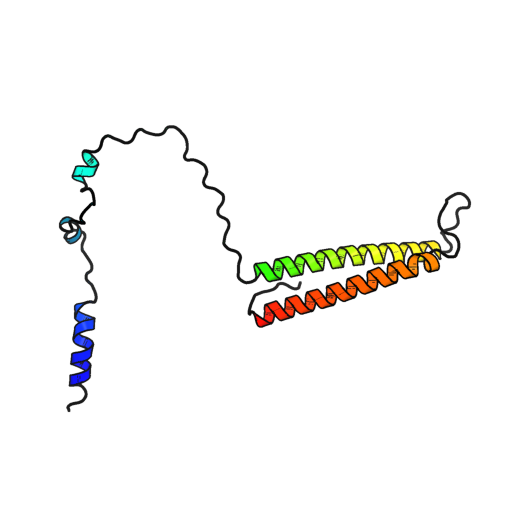 . ARG A 1 107 ? -5.886 11.089 36.356 1.00 53.09 107 ARG A O 1
ATOM 829 N N . SER A 1 108 ? -6.176 8.976 35.664 1.00 50.75 108 SER A N 1
ATOM 830 C CA . SER A 1 108 ? -5.768 9.224 34.277 1.00 50.75 108 SER A CA 1
ATOM 831 C C . SER A 1 108 ? -6.974 9.262 33.333 1.00 50.75 108 SER A C 1
ATOM 833 O O . SER A 1 108 ? -7.877 8.430 33.360 1.00 50.75 108 SER A O 1
ATOM 835 N N . PHE A 1 109 ? -7.008 10.302 32.505 1.00 50.56 109 PHE A N 1
ATOM 836 C CA . PHE A 1 109 ? -7.998 10.552 31.460 1.00 50.56 109 PHE A CA 1
ATOM 837 C C . PHE A 1 109 ? -7.827 9.544 30.297 1.00 50.56 109 PHE A C 1
ATOM 839 O O . PHE A 1 109 ? -7.345 9.917 29.238 1.00 50.56 109 PHE A O 1
ATOM 846 N N . GLU A 1 110 ? -8.195 8.270 30.459 1.00 51.38 110 GLU A N 1
ATOM 847 C CA . GLU A 1 110 ? -8.243 7.289 29.354 1.00 51.38 110 GLU A CA 1
ATOM 848 C C . GLU A 1 110 ? -9.421 6.297 29.500 1.00 51.38 110 GLU A C 1
ATOM 850 O O . GLU A 1 110 ? -10.076 6.251 30.545 1.00 51.38 110 GLU A O 1
ATOM 855 N N . PRO A 1 111 ? -9.878 5.678 28.394 1.00 53.53 111 PRO A N 1
ATOM 856 C CA . PRO A 1 111 ? -11.269 5.822 27.991 1.00 53.53 111 PRO A CA 1
ATOM 857 C C . PRO A 1 111 ? -12.202 4.791 28.633 1.00 53.53 111 PRO A C 1
ATOM 859 O O . PRO A 1 111 ? -12.191 3.603 28.329 1.00 53.53 111 PRO A O 1
ATOM 862 N N . ARG A 1 112 ? -13.104 5.311 29.467 1.00 57.41 112 ARG A N 1
ATOM 863 C CA . ARG A 1 112 ? -14.284 4.615 29.990 1.00 57.41 112 ARG A CA 1
ATOM 864 C C . ARG A 1 112 ? -15.174 4.124 28.841 1.00 57.41 112 ARG A C 1
ATOM 866 O O . ARG A 1 112 ? -15.405 4.880 27.900 1.00 57.41 112 ARG A O 1
ATOM 873 N N . LEU A 1 113 ? -15.668 2.884 28.958 1.00 59.91 113 LEU A N 1
ATOM 874 C CA . LEU A 1 113 ? -16.783 2.257 28.219 1.00 59.91 113 LEU A CA 1
ATOM 875 C C . LEU A 1 113 ? -17.338 3.112 27.061 1.00 59.91 113 LEU A C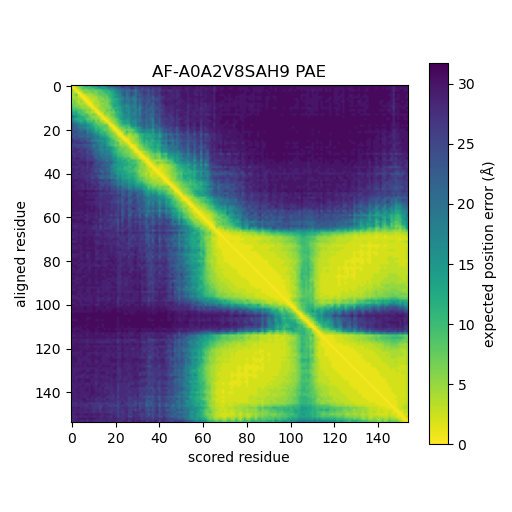 1
ATOM 877 O O . LEU A 1 113 ? -18.109 4.042 27.282 1.00 59.91 113 LEU A O 1
ATOM 881 N N . GLY A 1 114 ? -16.957 2.785 25.821 1.00 71.62 114 GLY A N 1
ATOM 882 C CA . GLY A 1 114 ? -17.452 3.479 24.622 1.00 71.62 114 GLY A CA 1
ATOM 883 C C . GLY A 1 114 ? -16.383 3.889 23.607 1.00 71.62 114 GLY A C 1
ATOM 884 O O . GLY A 1 114 ? -16.743 4.296 22.501 1.00 71.62 114 GLY A O 1
ATOM 885 N N . TYR A 1 115 ? -15.089 3.730 23.920 1.00 81.44 115 TYR A N 1
ATOM 886 C CA . TYR A 1 115 ? -13.991 3.986 22.971 1.00 81.44 115 TYR A CA 1
ATOM 887 C C . TYR A 1 115 ? -14.173 3.214 21.661 1.00 81.44 115 TYR A C 1
ATOM 889 O O . TYR A 1 115 ? -14.155 3.800 20.580 1.00 81.44 115 TYR A O 1
ATOM 897 N N . ARG A 1 116 ? -14.480 1.916 21.761 1.00 84.50 116 ARG A N 1
ATOM 898 C CA . ARG A 1 116 ? -14.772 1.065 20.606 1.00 84.50 116 ARG A CA 1
ATOM 899 C C . ARG A 1 116 ? -15.901 1.608 19.742 1.00 84.50 116 ARG A C 1
ATOM 901 O O . ARG A 1 116 ? -15.772 1.639 18.525 1.00 84.50 116 ARG A O 1
ATOM 908 N N . ALA A 1 117 ? -17.001 2.057 20.349 1.00 86.19 117 ALA A N 1
ATOM 909 C CA . ALA A 1 117 ? -18.124 2.617 19.598 1.00 86.19 117 ALA A CA 1
ATOM 910 C C . ALA A 1 117 ? -17.723 3.902 18.855 1.00 86.19 117 ALA A C 1
ATOM 912 O O . ALA A 1 117 ? -18.138 4.103 17.714 1.00 86.19 117 ALA A O 1
ATOM 913 N N . ARG A 1 118 ? -16.872 4.731 19.473 1.00 87.38 118 ARG A N 1
ATOM 914 C CA . ARG A 1 118 ? -16.350 5.972 18.889 1.00 87.38 118 ARG A CA 1
ATOM 915 C C . ARG A 1 118 ? -15.390 5.723 17.723 1.00 87.38 118 ARG A C 1
ATOM 917 O O . ARG A 1 118 ? -15.466 6.433 16.726 1.00 87.38 118 ARG A O 1
ATOM 924 N N . VAL A 1 119 ? -14.492 4.746 17.849 1.00 90.88 119 VAL A N 1
ATOM 925 C CA . VAL A 1 119 ? -13.396 4.510 16.890 1.00 90.88 119 VAL A CA 1
ATOM 926 C C . VAL A 1 119 ? -13.770 3.512 15.786 1.00 90.88 119 VAL A C 1
ATOM 928 O O . VAL A 1 119 ? -13.197 3.543 14.699 1.00 90.88 119 VAL A O 1
ATOM 931 N N . ARG A 1 120 ? -14.823 2.707 15.977 1.00 92.12 120 ARG A N 1
ATOM 932 C CA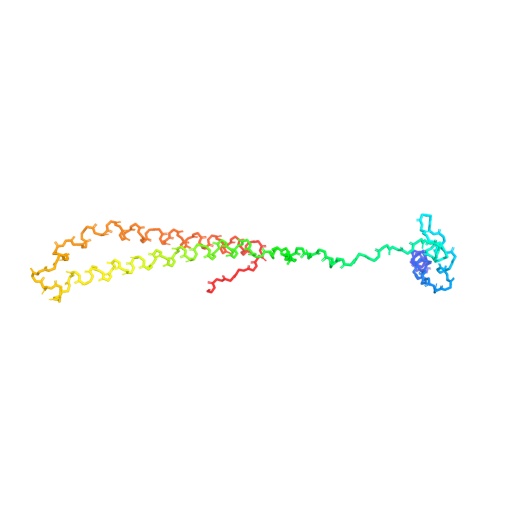 . ARG A 1 120 ? -15.358 1.779 14.965 1.00 92.12 120 ARG A CA 1
ATOM 933 C C . ARG A 1 120 ? -15.515 2.361 13.549 1.00 92.12 120 ARG A C 1
ATOM 935 O O . ARG A 1 120 ? -15.071 1.688 12.622 1.00 92.12 120 ARG A O 1
ATOM 94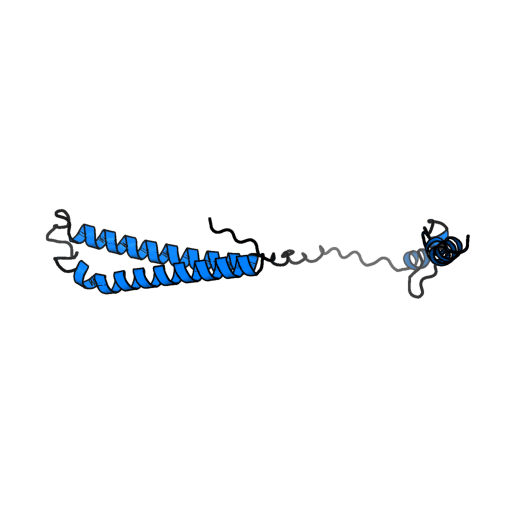2 N N . PRO A 1 121 ? -16.136 3.538 13.317 1.00 94.69 121 PRO A N 1
ATOM 943 C CA . PRO A 1 121 ? -16.268 4.071 11.958 1.00 94.69 121 PRO A CA 1
ATOM 944 C C . PRO A 1 121 ? -14.910 4.367 11.310 1.00 94.69 121 PRO A C 1
ATOM 946 O O . PRO A 1 121 ? -14.742 4.100 10.124 1.00 94.69 121 PRO A O 1
ATOM 949 N N . PHE A 1 122 ? -13.937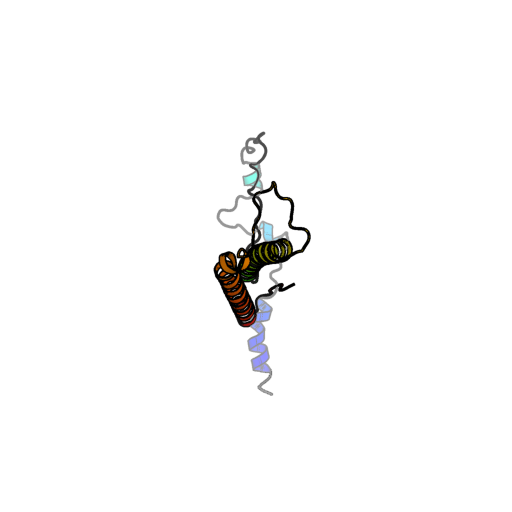 4.846 12.087 1.00 95.06 122 PHE A N 1
ATOM 950 C CA . PHE A 1 122 ? -12.580 5.098 11.611 1.00 95.06 122 PHE A CA 1
ATOM 951 C C . PHE A 1 122 ? -11.858 3.792 11.251 1.00 95.06 122 PHE A C 1
ATOM 953 O O . PHE A 1 122 ? -11.329 3.663 10.153 1.00 95.06 122 PHE A O 1
ATOM 960 N N . MET A 1 123 ? -11.933 2.769 12.105 1.00 95.56 123 MET A N 1
ATOM 961 C CA . MET A 1 123 ? -11.341 1.453 11.814 1.00 95.56 123 MET A CA 1
ATOM 962 C C . MET A 1 123 ? -11.955 0.784 10.578 1.00 95.56 123 MET A C 1
ATOM 964 O O . MET A 1 123 ? -11.242 0.167 9.789 1.00 95.56 123 MET A O 1
ATOM 968 N N . LEU A 1 124 ? -13.274 0.912 10.384 1.00 96.88 124 LEU A N 1
ATOM 969 C CA . LEU A 1 124 ? -13.946 0.426 9.174 1.00 96.88 124 LEU A CA 1
ATOM 970 C C . LEU A 1 124 ? -13.447 1.155 7.923 1.00 96.88 124 LEU A C 1
ATOM 972 O O . LEU A 1 124 ? -13.286 0.540 6.869 1.00 96.88 124 LEU A O 1
ATOM 976 N N . GLU A 1 125 ? -13.193 2.456 8.036 1.00 97.56 125 GLU A N 1
ATOM 977 C CA . GLU A 1 125 ? -12.640 3.246 6.947 1.00 97.56 125 GLU A CA 1
ATOM 978 C C . GLU A 1 125 ? -11.203 2.830 6.609 1.00 97.56 125 GLU A C 1
ATOM 980 O O . GLU A 1 125 ? -10.900 2.598 5.437 1.00 97.56 125 GLU A O 1
ATOM 985 N N . LEU A 1 126 ? -10.346 2.655 7.620 1.00 97.00 126 LEU A N 1
ATOM 986 C CA . LEU A 1 126 ? -8.989 2.133 7.451 1.00 97.00 126 LEU A CA 1
ATOM 987 C C . LEU A 1 126 ? -9.006 0.765 6.763 1.00 97.00 126 LEU A C 1
ATOM 989 O O . LEU A 1 126 ? -8.318 0.573 5.761 1.00 97.00 126 LEU A O 1
ATOM 993 N N . GLY A 1 127 ? -9.860 -0.155 7.224 1.00 97.38 127 GLY A N 1
ATOM 994 C CA . GLY A 1 127 ? -10.032 -1.467 6.597 1.00 97.38 127 GLY A CA 1
ATOM 995 C C . GLY A 1 127 ? -10.460 -1.372 5.129 1.00 97.38 127 GLY A C 1
ATOM 996 O O . GLY A 1 127 ? -9.915 -2.070 4.274 1.00 97.38 127 GLY A O 1
ATOM 997 N N . ARG A 1 128 ? -11.380 -0.455 4.801 1.00 98.12 128 ARG A N 1
ATOM 998 C CA . ARG A 1 128 ? -11.802 -0.209 3.414 1.00 98.12 128 ARG A CA 1
ATOM 999 C C . ARG A 1 128 ? -10.665 0.341 2.552 1.00 98.12 128 ARG A C 1
ATOM 1001 O O . ARG A 1 128 ? -10.516 -0.089 1.410 1.00 98.12 128 ARG A O 1
ATOM 1008 N N . ARG A 1 129 ? -9.884 1.293 3.068 1.00 97.69 129 ARG A N 1
ATOM 1009 C CA . ARG A 1 129 ? -8.741 1.875 2.346 1.00 97.69 129 ARG A CA 1
ATOM 1010 C C . ARG A 1 129 ? -7.658 0.829 2.088 1.00 97.69 129 ARG A C 1
ATOM 1012 O O . ARG A 1 129 ? -7.158 0.764 0.972 1.00 97.69 129 ARG A O 1
ATOM 1019 N N . ILE A 1 130 ? -7.356 -0.022 3.070 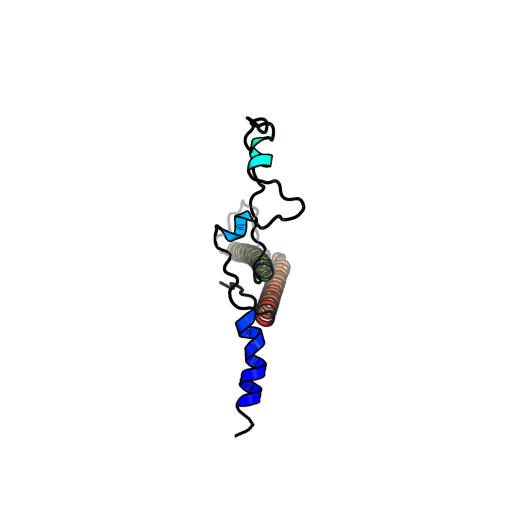1.00 98.06 130 ILE A N 1
ATOM 1020 C CA . ILE A 1 130 ? -6.416 -1.144 2.911 1.00 98.06 130 ILE A CA 1
ATOM 1021 C C . ILE A 1 130 ? -6.894 -2.092 1.806 1.00 98.06 130 ILE A C 1
ATOM 1023 O O . ILE A 1 130 ? -6.129 -2.385 0.895 1.00 98.06 130 ILE A O 1
ATOM 1027 N N . ALA A 1 131 ? -8.167 -2.499 1.824 1.00 97.88 131 ALA A N 1
ATOM 1028 C CA . ALA A 1 131 ? -8.718 -3.380 0.792 1.00 97.88 131 ALA A CA 1
ATOM 1029 C C . ALA A 1 131 ? -8.650 -2.760 -0.617 1.00 97.88 131 ALA A C 1
ATOM 1031 O O . ALA A 1 131 ? -8.392 -3.456 -1.597 1.00 97.88 131 ALA A O 1
ATOM 1032 N N . LEU A 1 132 ? -8.854 -1.444 -0.729 1.00 98.12 132 LEU A N 1
ATOM 1033 C CA . LEU A 1 132 ? -8.708 -0.728 -1.996 1.00 98.12 132 LEU A CA 1
ATOM 1034 C C . LEU A 1 132 ? -7.250 -0.703 -2.477 1.00 98.12 132 LEU A C 1
ATOM 1036 O O . LEU A 1 132 ? -7.009 -0.885 -3.667 1.00 98.12 132 LEU A O 1
ATOM 1040 N N . LEU A 1 133 ? -6.287 -0.518 -1.573 1.00 97.69 133 LEU A N 1
ATOM 1041 C CA . LEU A 1 133 ? -4.864 -0.590 -1.911 1.00 97.69 133 LEU A CA 1
ATOM 1042 C C . LEU A 1 133 ? -4.457 -2.002 -2.344 1.00 97.69 133 LEU A C 1
ATOM 1044 O O . LEU A 1 133 ? -3.734 -2.135 -3.327 1.00 97.69 133 LEU A O 1
ATOM 1048 N N . ASP A 1 134 ? -4.963 -3.044 -1.680 1.00 97.69 134 ASP A N 1
ATOM 1049 C CA . ASP A 1 134 ? -4.702 -4.437 -2.062 1.00 97.69 134 ASP A CA 1
ATOM 1050 C C . ASP A 1 134 ? -5.205 -4.723 -3.496 1.00 97.69 134 ASP A C 1
ATOM 1052 O O . ASP A 1 134 ? -4.495 -5.344 -4.288 1.00 97.69 134 ASP A O 1
ATOM 1056 N N . LEU A 1 135 ? -6.385 -4.207 -3.872 1.00 97.88 135 LEU A N 1
ATOM 1057 C CA . LEU A 1 135 ? -6.898 -4.297 -5.248 1.00 97.88 135 LEU A CA 1
ATOM 1058 C C . LEU A 1 135 ? -6.021 -3.528 -6.245 1.00 97.88 135 LEU A C 1
ATOM 1060 O O . LEU A 1 135 ? -5.664 -4.059 -7.292 1.00 97.88 135 LEU A O 1
ATOM 1064 N N . GLN A 1 136 ? -5.615 -2.301 -5.914 1.00 96.88 136 GLN A N 1
ATOM 1065 C CA . GLN A 1 136 ? -4.738 -1.512 -6.786 1.00 96.88 136 GLN A CA 1
ATOM 1066 C C . GLN A 1 136 ? -3.367 -2.173 -6.982 1.00 96.88 136 GLN A C 1
ATOM 1068 O O . GLN A 1 136 ? -2.804 -2.124 -8.075 1.00 96.88 136 GLN A O 1
ATOM 1073 N N . MET A 1 137 ? -2.827 -2.815 -5.946 1.00 97.19 137 MET A N 1
ATOM 1074 C CA . MET A 1 137 ? -1.588 -3.585 -6.042 1.00 97.19 137 MET A CA 1
ATOM 1075 C C . MET A 1 137 ? -1.744 -4.784 -6.985 1.00 97.19 137 MET A C 1
ATOM 1077 O O . MET A 1 137 ? -0.851 -5.034 -7.796 1.00 97.19 137 MET A O 1
ATOM 1081 N N . GLN A 1 138 ? -2.883 -5.485 -6.933 1.00 97.00 138 GLN A N 1
ATOM 1082 C CA . GLN A 1 138 ? -3.210 -6.560 -7.878 1.00 97.00 138 GLN A CA 1
ATOM 1083 C C . GLN A 1 138 ? -3.329 -6.032 -9.314 1.00 97.00 138 GLN A C 1
ATOM 1085 O O . GLN A 1 138 ? -2.723 -6.601 -10.219 1.00 97.00 138 GLN A O 1
ATOM 1090 N N . ASP A 1 139 ? -4.006 -4.902 -9.523 1.00 96.44 139 ASP A N 1
ATOM 1091 C CA . ASP A 1 139 ? -4.143 -4.283 -10.847 1.00 96.44 139 ASP A CA 1
ATOM 1092 C C . ASP A 1 139 ? -2.782 -3.919 -11.462 1.00 96.44 139 ASP A C 1
ATOM 1094 O O . ASP A 1 139 ? -2.559 -4.113 -12.662 1.00 96.44 139 ASP A O 1
ATOM 1098 N N . ILE A 1 140 ? -1.848 -3.412 -10.648 1.00 95.19 140 ILE A N 1
ATOM 1099 C CA . ILE A 1 140 ? -0.482 -3.107 -11.094 1.00 95.19 140 ILE A CA 1
ATOM 1100 C C . ILE A 1 140 ? 0.289 -4.383 -11.415 1.00 95.19 140 ILE A C 1
ATOM 1102 O O . ILE A 1 140 ? 0.960 -4.431 -12.447 1.00 95.19 140 ILE A O 1
ATOM 1106 N N . ALA A 1 141 ? 0.172 -5.420 -10.584 1.00 94.75 141 ALA A N 1
ATOM 1107 C CA . ALA A 1 141 ? 0.786 -6.712 -10.866 1.00 94.75 141 ALA A CA 1
ATOM 1108 C C . ALA A 1 141 ? 0.266 -7.303 -12.187 1.00 94.75 141 ALA A C 1
ATOM 1110 O O . ALA A 1 141 ? 1.041 -7.794 -13.009 1.00 94.75 141 ALA A O 1
ATOM 1111 N N . ASP A 1 142 ? -1.031 -7.183 -12.451 1.00 95.25 142 ASP A N 1
ATOM 1112 C CA . ASP A 1 142 ? -1.668 -7.647 -13.682 1.00 95.25 142 ASP A CA 1
ATOM 1113 C C . ASP A 1 142 ? -1.265 -6.813 -14.898 1.00 95.25 142 ASP A C 1
ATOM 1115 O O . ASP A 1 142 ? -1.095 -7.344 -16.000 1.00 95.25 142 ASP A O 1
ATOM 1119 N N . ALA A 1 143 ? -1.101 -5.502 -14.726 1.00 92.44 143 ALA A N 1
ATOM 1120 C CA . ALA A 1 143 ? -0.581 -4.621 -15.764 1.00 92.44 143 ALA A CA 1
ATOM 1121 C C . ALA A 1 143 ? 0.882 -4.953 -16.107 1.00 92.44 143 ALA A C 1
ATOM 1123 O O . ALA A 1 143 ? 1.204 -5.096 -17.287 1.00 92.44 143 ALA A O 1
ATOM 1124 N N . ALA A 1 144 ? 1.736 -5.164 -15.101 1.00 92.25 144 ALA A N 1
ATOM 1125 C CA . ALA A 1 144 ? 3.132 -5.554 -15.292 1.00 92.25 144 ALA A CA 1
ATOM 1126 C C . ALA A 1 144 ? 3.245 -6.901 -16.025 1.00 92.25 144 ALA A C 1
ATOM 1128 O O . ALA A 1 144 ? 3.975 -7.008 -17.013 1.00 92.25 144 ALA A O 1
ATOM 1129 N N . ARG A 1 145 ? 2.438 -7.898 -15.623 1.00 91.44 145 ARG A N 1
ATOM 1130 C CA . ARG A 1 145 ? 2.361 -9.206 -16.299 1.00 91.44 145 ARG A CA 1
ATOM 1131 C C . ARG A 1 145 ? 1.961 -9.076 -17.767 1.00 91.44 145 ARG A C 1
ATOM 1133 O O . ARG A 1 145 ? 2.607 -9.672 -18.624 1.00 91.44 145 ARG A O 1
ATOM 1140 N N . ARG A 1 146 ? 0.928 -8.282 -18.073 1.00 91.88 146 ARG A N 1
ATOM 1141 C CA . ARG A 1 146 ? 0.480 -8.037 -19.458 1.00 91.88 146 ARG A CA 1
ATOM 1142 C C . ARG A 1 146 ? 1.529 -7.316 -20.303 1.00 91.88 146 ARG A C 1
ATOM 1144 O O . ARG A 1 146 ? 1.608 -7.566 -21.500 1.00 91.88 146 ARG A O 1
ATOM 1151 N N . ALA A 1 147 ? 2.328 -6.451 -19.687 1.00 89.50 147 ALA A N 1
ATOM 1152 C CA . ALA A 1 147 ? 3.412 -5.733 -20.349 1.00 89.50 147 ALA A CA 1
ATOM 1153 C C . ALA A 1 147 ? 4.708 -6.555 -20.483 1.00 89.50 147 ALA A C 1
ATOM 1155 O O . ALA A 1 147 ? 5.663 -6.074 -21.088 1.00 89.50 147 ALA A O 1
ATOM 1156 N N . GLY A 1 148 ? 4.772 -7.767 -19.913 1.00 87.94 148 GLY A N 1
ATOM 1157 C CA . GLY A 1 148 ? 6.003 -8.561 -19.860 1.00 87.94 148 GLY A CA 1
ATOM 1158 C C . GLY A 1 148 ? 7.108 -7.911 -19.019 1.00 87.94 148 GLY A C 1
ATOM 1159 O O . GLY A 1 148 ? 8.285 -8.207 -19.217 1.00 87.94 148 GLY A O 1
ATOM 1160 N N . ALA A 1 149 ? 6.744 -7.004 -18.110 1.00 89.50 149 ALA A N 1
ATOM 1161 C CA . ALA A 1 149 ? 7.681 -6.282 -17.267 1.00 89.50 149 ALA A CA 1
ATOM 1162 C C . ALA A 1 149 ? 7.967 -7.073 -15.976 1.00 89.50 149 ALA A C 1
ATOM 1164 O O . ALA A 1 149 ? 7.030 -7.605 -15.371 1.00 89.50 149 ALA A O 1
ATOM 1165 N N . PRO A 1 150 ? 9.234 -7.158 -15.528 1.00 89.31 150 PRO A N 1
ATOM 1166 C CA . PRO A 1 150 ? 9.553 -7.761 -14.241 1.00 89.31 150 PRO A CA 1
ATOM 1167 C C . PRO A 1 150 ? 8.994 -6.895 -13.102 1.00 89.31 150 PRO A C 1
ATOM 1169 O O . PRO A 1 150 ? 9.128 -5.672 -13.132 1.00 89.31 150 PRO A O 1
ATOM 1172 N N . LEU A 1 151 ? 8.380 -7.539 -12.109 1.00 90.75 151 LEU A N 1
ATOM 1173 C CA . LEU A 1 151 ? 7.860 -6.910 -10.894 1.00 90.75 151 LEU A CA 1
ATOM 1174 C C . LEU A 1 151 ? 8.206 -7.791 -9.691 1.00 90.75 151 LEU A C 1
ATOM 1176 O O . LEU A 1 151 ? 7.882 -8.982 -9.691 1.00 90.75 151 LEU A O 1
ATOM 1180 N N . ASP A 1 152 ? 8.841 -7.213 -8.675 1.00 89.62 152 ASP A N 1
ATOM 1181 C CA . ASP A 1 152 ? 9.071 -7.869 -7.392 1.00 89.62 152 ASP A CA 1
ATOM 1182 C C . ASP A 1 152 ? 7.901 -7.593 -6.441 1.00 89.62 152 ASP A C 1
ATOM 1184 O O . ASP A 1 152 ? 7.616 -6.454 -6.073 1.00 89.62 152 ASP A O 1
ATOM 1188 N N . VAL A 1 153 ? 7.208 -8.667 -6.067 1.00 86.19 153 VAL A N 1
ATOM 1189 C CA . VAL A 1 153 ? 5.987 -8.654 -5.246 1.00 86.19 153 VAL A CA 1
ATOM 1190 C C . VAL A 1 153 ? 6.309 -8.964 -3.772 1.00 86.19 153 VAL A C 1
ATOM 1192 O O . VAL A 1 153 ? 5.421 -8.873 -2.924 1.00 86.19 153 VAL A O 1
ATOM 1195 N N . ARG A 1 154 ? 7.559 -9.342 -3.459 1.00 78.44 154 ARG A N 1
ATOM 1196 C CA . ARG A 1 154 ? 7.982 -9.865 -2.149 1.00 78.44 154 ARG A CA 1
ATOM 1197 C C . ARG A 1 154 ? 7.937 -8.849 -1.040 1.00 78.44 154 ARG A C 1
ATOM 1199 O O . ARG A 1 154 ? 8.501 -7.756 -1.211 1.00 78.44 154 ARG A O 1
#

Foldseek 3Di:
DPVVVVVVVVCVVVVVPPDPPPDPVNVVPPDDPPDQDPVSVVVDDPDDPPPDPDPDDDDDDDDDDPANVLQVVLVVLVVVLVVLVVVLVVLVVLVVCQPDPPVDDPPDPHDHDCSCVVCVVVSVVSVVSSVVSVVVSVVSVVVCVVSVHDYDPD

Secondary structure (DSSP, 8-state):
--HHHHHHHHHHHHHHSS-----TTGGGS---TTPPPHHHHHHSPPPP---SPPPPPPPP-PPPPTTHHHHHHHHHHHHHHHHHHHHHHHHHHHHHHHHSTT---TTS----S-HHHHHHHHHHHHHHHHHHHHHHHHHHHHHHHHTT------